Protein 7Y7N (pdb70)

Secondary structure (DSSP, 8-state):
-EEEEEEE--TT-----SSEEEEES-S---TT-TTEEEBS-S--GGGS-HHHHHHHSSTT-EEEEEEE-SS-EEEEEEE--TT-----SSEEEEESS----TTEEEBS-S--GGGS-HHHHHHHHTT-EEEEEEEE-

Organism: Methanobrevibacter ruminantium (strain ATCC 35063 / DSM 1093 / JCM 13430 / OCM 146 / M1) (NCBI:txid634498)

Solvent-accessible surface area: 6933 Å² total; per-residue (Å²): 149,67,20,127,2,136,5,116,9,42,170,30,6,83,5,79,61,149,46,14,6,25,9,3,70,82,142,117,14,69,140,99,18,44,21,16,0,0,2,38,2,72,90,6,0,93,69,7,67,133,122,12,54,101,69,0,29,62,86,153,6,75,0,19,2,65,1,99,13,86,121,14,164,15,77,0,35,0,87,4,43,115,77,9,78,4,70,28,68,48,16,5,7,4,34,80,54,92,121,44,37,41,93,0,3,0,6,123,6,78,56,0,0,72,71,5,57,197,93,0,11,96,10,0,31,116,47,69,60,1,60,5,33,1,41,4,73

Foldseek 3Di:
DKDKKKFKFALLAQLADFWKAKEWLAADADNPNHRYGGYNIPDFLQRDDPVRVQLQQPQPKKKWKWKDFPPDIDIKIFGHHVPAPSADPIMAMDGCAPDHDPNYRGYVIPDGSNRDDVVSSVRRSVTTMMMIMIDID

Sequence (137 aa):
MNFKIKAKGHKNVLSLHKSTFEITKDKDLSLSGDCIIGLDIDKCMLDFPKEFKEKLANDETIVTVKLKSPNAYDEIVGYGHHDLTLDHPTDIVCRKSDFICSRTLMIKSDKAAIDLNRDLIEDLANGESLDVEIILS

Structure (mmCIF, N/CA/C/O backbone):
data_7Y7N
#
_entry.id   7Y7N
#
_cell.length_a   47.354
_cell.length_b   47.354
_cell.length_c   135.877
_cell.angle_alpha   90.000
_cell.angle_beta   90.000
_cell.angle_gamma   90.000
#
_symmetry.space_group_name_H-M   'P 41 21 2'
#
loop_
_entity.id
_entity.type
_entity.pdbx_description
1 polymer 'Uncharacterized protein'
2 water water
#
loop_
_atom_site.group_PDB
_atom_site.id
_atom_site.type_symbol
_atom_site.label_atom_id
_atom_site.label_alt_id
_atom_site.label_comp_id
_atom_site.label_asym_id
_atom_site.label_entity_id
_atom_site.label_seq_id
_atom_site.pdbx_PDB_ins_code
_atom_site.Cartn_x
_atom_site.Cartn_y
_atom_site.Cartn_z
_atom_site.occupancy
_atom_site.B_iso_or_equiv
_atom_site.auth_seq_id
_atom_site.auth_comp_id
_atom_site.auth_asym_id
_atom_site.auth_atom_id
_atom_site.pdbx_PDB_model_num
ATOM 1 N N . MET A 1 1 ? -14.501 -11.008 -19.768 1.000 32.319 1 MET A N 1
ATOM 2 C CA . MET A 1 1 ? -15.159 -12.328 -19.576 1.000 26.989 1 MET A CA 1
ATOM 3 C C . MET A 1 1 ? -14.297 -13.074 -18.564 1.000 27.722 1 MET A C 1
ATOM 4 O O . MET A 1 1 ? -13.437 -13.918 -18.969 1.000 28.864 1 MET A O 1
ATOM 20 N N . ASN A 1 2 ? -14.427 -12.663 -17.319 1.000 27.187 2 ASN A N 1
ATOM 21 C CA . ASN A 1 2 ? -13.447 -13.045 -16.285 1.000 27.356 2 ASN A CA 1
ATOM 22 C C . ASN A 1 2 ? -14.163 -13.477 -15.014 1.000 27.534 2 ASN A C 1
ATOM 23 O O . ASN A 1 2 ? -15.404 -13.377 -14.891 1.000 25.293 2 ASN A O 1
ATOM 34 N N . PHE A 1 3 ? -13.397 -14.066 -14.119 1.000 25.015 3 PHE A N 1
ATOM 35 C CA . PHE A 1 3 ? -13.866 -14.448 -12.764 1.000 23.995 3 PHE A CA 1
ATOM 36 C C . PHE A 1 3 ? -12.690 -14.274 -11.803 1.000 23.408 3 PHE A C 1
ATOM 37 O O . PHE A 1 3 ? -11.567 -14.685 -12.166 1.000 23.476 3 PHE A O 1
ATOM 54 N N . LYS A 1 4 ? -12.914 -13.627 -10.663 1.000 24.571 4 LYS A N 1
ATOM 55 C CA . LYS A 1 4 ? -11.861 -13.328 -9.665 1.000 25.738 4 LYS A CA 1
ATOM 56 C C . LYS A 1 4 ? -12.073 -14.128 -8.375 1.000 27.670 4 LYS A C 1
ATOM 57 O O . LYS A 1 4 ? -13.208 -14.214 -7.843 1.000 24.672 4 LYS A O 1
ATOM 76 N N . ILE A 1 5 ? -10.968 -14.600 -7.821 1.000 25.046 5 ILE A N 1
ATOM 77 C CA . ILE A 1 5 ? -10.946 -15.419 -6.582 1.000 24.370 5 ILE A CA 1
ATOM 78 C C . ILE A 1 5 ? -9.854 -14.833 -5.692 1.000 26.281 5 ILE A C 1
ATOM 79 O O . ILE A 1 5 ? -8.775 -14.450 -6.223 1.000 25.616 5 ILE A O 1
ATOM 95 N N . LYS A 1 6 ? -10.119 -14.752 -4.394 1.000 25.164 6 LYS A N 1
ATOM 96 C CA . LYS A 1 6 ? -9.104 -14.341 -3.396 1.000 25.628 6 LYS A CA 1
ATOM 97 C C . LYS A 1 6 ? -8.757 -15.552 -2.573 1.000 25.695 6 LYS A C 1
ATOM 98 O O . LYS A 1 6 ? -9.654 -16.333 -2.234 1.000 24.920 6 LYS A O 1
ATOM 117 N N . ALA A 1 7 ? -7.477 -15.757 -2.308 1.000 22.941 7 ALA A N 1
ATOM 118 C CA . ALA A 1 7 ? -7.027 -16.954 -1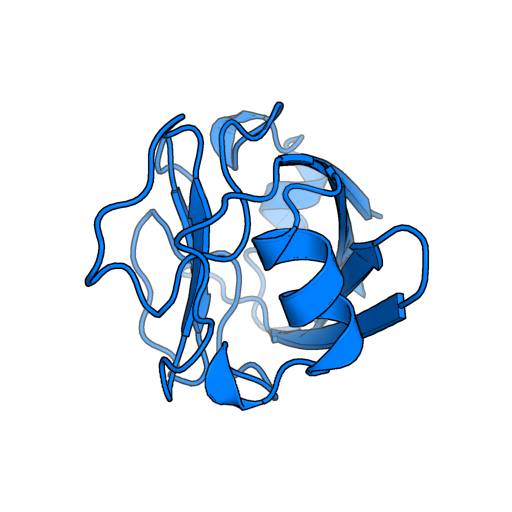.596 1.000 23.534 7 ALA A CA 1
ATOM 119 C C . ALA A 1 7 ? -6.011 -16.480 -0.560 1.000 24.726 7 ALA A C 1
ATOM 120 O O . ALA A 1 7 ? -5.548 -15.355 -0.645 1.000 25.245 7 ALA A O 1
ATOM 127 N N . LYS A 1 8 ? -5.753 -17.308 0.424 1.000 24.551 8 LYS A N 1
ATOM 128 C CA . LYS A 1 8 ? -4.712 -17.004 1.420 1.000 26.859 8 LYS A CA 1
ATOM 129 C C . LYS A 1 8 ? -3.494 -17.807 1.026 1.000 25.881 8 LYS A C 1
ATOM 130 O O . LYS A 1 8 ? -3.618 -18.952 0.508 1.000 25.699 8 LYS A O 1
ATOM 149 N N . GLY A 1 9 ? -2.334 -17.276 1.361 1.000 27.146 9 GLY A N 1
ATOM 150 C CA . GLY A 1 9 ? -1.147 -18.118 1.368 1.000 25.919 9 GLY A CA 1
ATOM 151 C C . GLY A 1 9 ? -1.103 -18.959 2.626 1.000 28.440 9 GLY A C 1
ATOM 152 O O . GLY A 1 9 ? -2.093 -18.957 3.418 1.000 28.412 9 GLY A O 1
ATOM 156 N N . HIS A 1 10 ? -0.009 -19.694 2.803 1.000 28.930 10 HIS A N 1
ATOM 157 C CA . HIS A 1 10 ? 0.183 -20.595 3.975 1.000 27.952 10 HIS A CA 1
ATOM 158 C C . HIS A 1 10 ? 1.685 -20.871 4.131 1.000 29.638 10 HIS A C 1
ATOM 159 O O . HIS A 1 10 ? 2.356 -21.118 3.104 1.000 31.704 10 HIS A O 1
ATOM 174 N N . LYS A 1 11 ? 2.152 -20.972 5.370 1.000 31.237 11 LYS A N 1
ATOM 175 C CA . LYS A 1 11 ? 3.574 -21.292 5.670 1.000 35.565 11 LYS A CA 1
ATOM 176 C C . LYS A 1 11 ? 3.990 -22.612 5.000 1.000 31.221 11 LYS A C 1
ATOM 177 O O . LYS A 1 11 ? 5.176 -22.740 4.710 1.000 31.380 11 LYS A O 1
ATOM 196 N N . ASN A 1 12 ? 3.089 -23.564 4.729 1.000 27.395 12 ASN A N 1
ATOM 197 C CA . ASN A 1 12 ? 3.444 -24.886 4.149 1.000 27.770 12 ASN A CA 1
ATOM 198 C C . ASN A 1 12 ? 3.374 -24.926 2.602 1.000 26.521 12 ASN A C 1
ATOM 199 O O . ASN A 1 12 ? 3.563 -26.009 2.033 1.000 30.296 12 ASN A O 1
ATOM 210 N N . VAL A 1 13 ? 3.142 -23.808 1.913 1.000 30.196 13 VAL A N 1
ATOM 211 C CA . VAL A 1 13 ? 3.122 -23.803 0.422 1.000 29.249 13 VAL A CA 1
ATOM 212 C C . VAL A 1 13 ? 4.538 -24.106 -0.067 1.000 31.142 13 VAL A C 1
ATOM 213 O O . VAL A 1 13 ? 5.477 -23.389 0.384 1.000 32.841 13 VAL A O 1
ATOM 226 N N . LEU A 1 14 ? 4.654 -25.096 -0.939 1.000 34.598 14 LEU A N 1
ATOM 227 C CA . LEU A 1 14 ? 5.916 -25.488 -1.622 1.000 34.522 14 LEU A CA 1
ATOM 228 C C . LEU A 1 14 ? 5.836 -25.194 -3.136 1.000 34.794 14 LEU A C 1
ATOM 229 O O . LEU A 1 14 ? 6.865 -24.769 -3.731 1.000 32.844 14 LEU A O 1
ATOM 245 N N . SER A 1 15 ? 4.708 -25.512 -3.770 1.000 27.181 15 SER A N 1
ATOM 246 C CA . SER A 1 15 ? 4.491 -25.337 -5.230 1.000 27.611 15 SER A CA 1
ATOM 247 C C . SER A 1 15 ? 5.601 -26.034 -6.046 1.000 29.633 15 SER A C 1
ATOM 248 O O . SER A 1 15 ? 6.338 -25.327 -6.778 1.000 30.180 15 SER A O 1
ATOM 256 N N . LEU A 1 16 ? 5.717 -27.364 -5.950 1.000 32.172 16 LEU A N 1
ATOM 257 C CA . LEU A 1 16 ? 6.763 -28.188 -6.620 1.000 34.815 16 LEU A CA 1
ATOM 258 C C . LEU A 1 16 ? 6.139 -29.241 -7.546 1.000 36.513 16 LEU A C 1
ATOM 259 O O . LEU A 1 16 ? 6.878 -29.950 -8.254 1.000 32.856 16 LEU A O 1
ATOM 275 N N . HIS A 1 17 ? 4.814 -29.343 -7.619 1.000 35.510 17 HIS A N 1
ATOM 276 C CA . HIS A 1 17 ? 4.148 -30.398 -8.416 1.000 36.216 17 HIS A CA 1
ATOM 277 C C . HIS A 1 17 ? 4.415 -30.175 -9.903 1.000 36.826 17 HIS A C 1
ATOM 278 O O . HIS A 1 17 ? 4.370 -29.013 -10.361 1.000 30.602 17 HIS A O 1
ATOM 293 N N . LYS A 1 18 ? 4.661 -31.252 -10.649 1.000 36.216 18 LYS A N 1
ATOM 294 C CA . LYS A 1 18 ? 5.183 -31.176 -12.035 1.000 37.536 18 LYS A CA 1
ATOM 295 C C . LYS A 1 18 ? 4.040 -31.109 -13.052 1.000 34.590 18 LYS A C 1
ATOM 296 O O . LYS A 1 18 ? 4.314 -30.791 -14.188 1.000 34.349 18 LYS A O 1
ATOM 315 N N . SER A 1 19 ? 2.769 -31.327 -12.702 1.000 32.518 19 SER A N 1
ATOM 316 C CA . SER A 1 19 ? 1.739 -31.391 -13.776 1.000 34.318 19 SER A CA 1
ATOM 317 C C . SER A 1 19 ? 0.436 -30.681 -13.393 1.000 31.399 19 SER A C 1
ATOM 318 O O . SER A 1 19 ? -0.426 -30.584 -14.263 1.000 33.715 19 SER A O 1
ATOM 326 N N . THR A 1 20 ? 0.307 -30.182 -12.168 1.000 32.558 20 THR A N 1
ATOM 327 C CA . THR A 1 20 ? -0.883 -29.417 -11.736 1.000 31.637 20 THR A CA 1
ATOM 328 C C . THR A 1 20 ? -0.507 -28.275 -10.788 1.000 27.150 20 THR A C 1
ATOM 329 O O . THR A 1 20 ? 0.602 -28.224 -10.222 1.000 24.424 20 THR A O 1
ATOM 340 N N . PHE A 1 21 ? -1.413 -27.305 -10.655 1.000 24.967 21 PHE A N 1
ATOM 341 C CA . PHE A 1 21 ? -1.488 -26.484 -9.428 1.000 23.153 21 PHE A CA 1
ATOM 342 C C . PHE A 1 21 ? -2.942 -26.365 -9.035 1.000 22.903 21 PHE A C 1
ATOM 343 O O . PHE A 1 21 ? -3.806 -26.599 -9.858 1.000 21.844 21 PHE A O 1
ATOM 360 N N . GLU A 1 22 ? -3.167 -26.052 -7.774 1.000 23.647 22 GLU A N 1
ATOM 361 C CA . GLU A 1 22 ? -4.492 -26.181 -7.170 1.000 23.419 22 GLU A CA 1
ATOM 362 C C . GLU A 1 22 ? -4.716 -25.057 -6.169 1.000 22.204 22 GLU A C 1
ATOM 363 O O . GLU A 1 22 ? -3.784 -24.653 -5.463 1.000 22.136 22 GLU A O 1
ATOM 375 N N . ILE A 1 23 ? -5.955 -24.607 -6.065 1.000 20.555 23 ILE A N 1
ATOM 376 C CA . ILE A 1 23 ? -6.409 -23.711 -4.982 1.000 21.593 23 ILE A CA 1
ATOM 377 C C . ILE A 1 23 ? -7.663 -24.381 -4.390 1.000 22.041 23 ILE A C 1
ATOM 378 O O . ILE A 1 23 ? -8.332 -25.195 -5.062 1.000 21.437 23 ILE A O 1
ATOM 394 N N . TH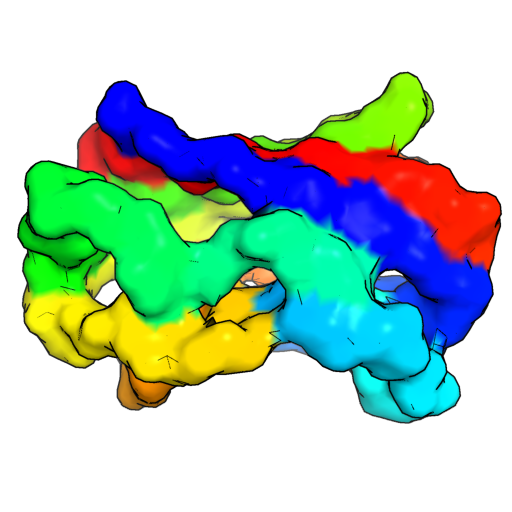R A 1 24 ? -7.902 -24.143 -3.127 1.000 24.569 24 THR A N 1
ATOM 395 C CA . THR A 1 24 ? -8.913 -24.952 -2.396 1.000 28.025 24 THR A CA 1
ATOM 396 C C . THR A 1 24 ? -9.598 -24.069 -1.362 1.000 26.335 24 THR A C 1
ATOM 397 O O . THR A 1 24 ? -9.010 -23.086 -0.891 1.000 22.911 24 THR A O 1
ATOM 408 N N . LYS A 1 25 ? -10.833 -24.413 -1.051 1.000 29.660 25 LYS A N 1
ATOM 409 C CA . LYS A 1 25 ? -11.548 -23.855 0.124 1.000 30.584 25 LYS A CA 1
ATOM 410 C C . LYS A 1 25 ? -10.908 -24.355 1.429 1.000 29.907 25 LYS A C 1
ATOM 411 O O . LYS A 1 25 ? -11.104 -23.680 2.427 1.000 32.533 25 LYS A O 1
ATOM 430 N N . ASP A 1 26 ? -10.128 -25.438 1.437 1.000 31.196 26 ASP A N 1
ATOM 431 C CA . ASP A 1 26 ? -9.441 -25.926 2.671 1.000 33.370 26 ASP A CA 1
ATOM 432 C C . ASP A 1 26 ? -8.689 -24.756 3.319 1.000 34.219 26 ASP A C 1
ATOM 433 O O . ASP A 1 26 ? -8.057 -23.998 2.61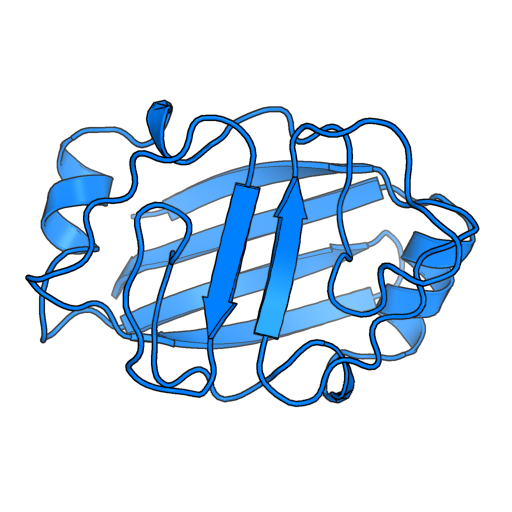1 1.000 30.790 26 ASP A O 1
ATOM 442 N N . LYS A 1 27 ? -8.719 -24.633 4.646 1.000 28.042 27 LYS A N 1
ATOM 443 C CA . LYS A 1 27 ? -8.063 -23.519 5.371 1.000 32.437 27 LYS A CA 1
ATOM 444 C C . LYS A 1 27 ? -6.605 -23.856 5.663 1.000 31.249 27 LYS A C 1
ATOM 445 O O . LYS A 1 27 ? -5.810 -22.924 5.754 1.000 31.339 27 LYS A O 1
ATOM 464 N N . ASP A 1 28 ? -6.285 -25.132 5.811 1.000 29.505 28 ASP A N 1
ATOM 465 C CA . ASP A 1 28 ? -4.961 -25.612 6.268 1.000 32.820 28 ASP A CA 1
ATOM 466 C C . ASP A 1 28 ? -4.320 -26.422 5.135 1.000 32.210 28 ASP A C 1
ATOM 467 O O 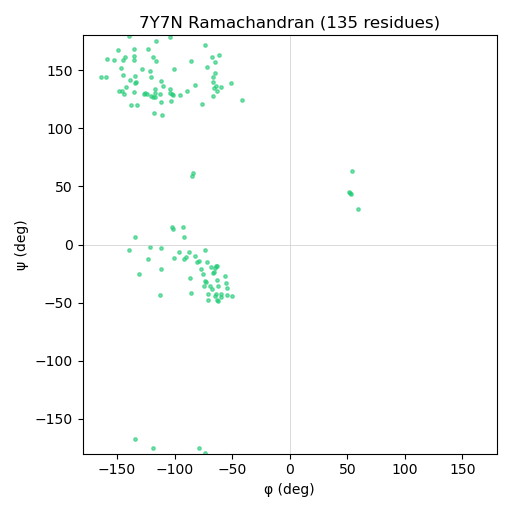. ASP A 1 28 ? -5.059 -26.926 4.248 1.000 32.277 28 ASP A O 1
ATOM 476 N N . LEU A 1 29 ? -2.998 -26.545 5.160 1.000 32.456 29 LEU A N 1
ATOM 477 C CA . LEU A 1 29 ? -2.223 -27.227 4.092 1.000 31.700 29 LEU A CA 1
ATOM 478 C C . LEU A 1 29 ? -1.239 -28.190 4.746 1.000 32.445 29 LEU A C 1
ATOM 479 O O . LEU A 1 29 ? -0.383 -27.721 5.483 1.000 32.955 29 LEU A O 1
ATOM 495 N N . SER A 1 30 ? -1.353 -29.474 4.444 1.000 35.854 30 SER A N 1
ATOM 496 C CA . SER A 1 30 ? -0.405 -30.488 4.962 1.000 41.321 30 SER A CA 1
ATOM 497 C C . SER A 1 30 ? 0.984 -30.152 4.441 1.000 46.364 30 SER A C 1
ATOM 498 O O . SER A 1 30 ? 1.094 -29.426 3.418 1.000 38.111 30 SER A O 1
ATOM 506 N N . LEU A 1 31 ? 1.981 -30.751 5.089 1.000 50.184 31 LEU A N 1
ATOM 507 C CA . LEU A 1 31 ? 3.421 -30.587 4.775 1.000 53.285 31 LEU A CA 1
ATOM 508 C C . LEU A 1 31 ? 3.692 -31.111 3.362 1.000 53.004 31 LEU A C 1
ATOM 509 O O . LEU A 1 31 ? 4.591 -30.547 2.693 1.000 53.300 31 LEU A O 1
ATOM 525 N N . SER A 1 32 ? 2.924 -32.120 2.921 1.000 51.860 32 SER A N 1
ATOM 526 C CA . SER A 1 32 ? 3.124 -32.835 1.632 1.000 48.490 32 SER A CA 1
ATOM 527 C C . SER A 1 32 ? 2.154 -32.370 0.526 1.000 45.578 32 SER A C 1
ATOM 528 O O . SER A 1 32 ? 2.146 -33.030 -0.527 1.000 49.620 32 SER A O 1
ATOM 536 N N . GLY A 1 33 ? 1.435 -31.246 0.692 1.000 46.120 33 GLY A N 1
ATOM 537 C CA . GLY A 1 33 ? 0.483 -30.696 -0.303 1.000 44.360 33 GLY A CA 1
ATOM 538 C C . GLY A 1 33 ? 1.143 -29.810 -1.383 1.000 47.515 33 GLY A C 1
ATOM 539 O O . GLY A 1 33 ? 0.672 -28.656 -1.534 1.000 44.108 33 GLY A O 1
ATOM 543 N N . ASP A 1 34 ? 2.110 -30.349 -2.161 1.000 41.902 34 ASP A N 1
ATOM 544 C CA . ASP A 1 34 ? 3.070 -29.609 -3.039 1.000 40.004 34 ASP A CA 1
ATOM 545 C C . ASP A 1 34 ? 2.467 -29.023 -4.333 1.000 35.681 34 ASP A C 1
ATOM 546 O O . ASP A 1 34 ? 3.224 -28.370 -5.067 1.000 30.845 34 ASP A O 1
ATOM 555 N N . CYS A 1 35 ? 1.195 -29.269 -4.650 1.000 33.864 35 CYS A N 1
ATOM 556 C CA . CYS A 1 35 ? 0.500 -28.633 -5.808 1.000 31.152 35 CYS A CA 1
ATOM 557 C C . CYS A 1 35 ? -0.381 -27.467 -5.328 1.000 30.770 35 CYS A C 1
ATOM 558 O O . CYS A 1 35 ? -0.796 -26.685 -6.160 1.000 26.956 35 CYS A O 1
ATOM 566 N N . ILE A 1 36 ? -0.616 -27.303 -4.032 1.000 30.098 36 ILE A N 1
ATOM 567 C CA . ILE A 1 36 ? -1.585 -26.264 -3.567 1.000 27.380 36 ILE A CA 1
ATOM 568 C C . ILE A 1 36 ? -0.852 -24.947 -3.367 1.000 27.966 36 ILE A C 1
ATOM 569 O O . ILE A 1 36 ? 0.168 -24.894 -2.625 1.000 28.311 36 ILE A O 1
ATOM 585 N N . ILE A 1 37 ? -1.425 -23.881 -3.905 1.000 25.245 37 ILE A N 1
ATOM 586 C CA . ILE A 1 37 ? -0.829 -22.529 -3.795 1.000 27.655 37 ILE A CA 1
ATOM 587 C C . ILE A 1 37 ? -1.794 -21.549 -3.147 1.000 26.575 37 ILE A C 1
ATOM 588 O O . ILE A 1 37 ? -1.341 -20.465 -2.780 1.000 28.231 37 ILE A O 1
ATOM 604 N N . GLY A 1 38 ? -3.080 -21.897 -2.999 1.000 22.736 38 GLY A N 1
ATOM 605 C CA . GLY A 1 38 ? -4.043 -20.959 -2.426 1.000 23.894 38 GLY A CA 1
ATOM 606 C C . GLY A 1 38 ? -5.029 -21.683 -1.547 1.000 23.581 38 GLY A C 1
ATOM 607 O O . GLY A 1 38 ? -5.432 -22.786 -1.959 1.000 24.488 38 GLY A O 1
ATOM 611 N N . LEU A 1 39 ? -5.295 -21.110 -0.376 1.000 23.451 39 LEU A N 1
ATOM 612 C CA . LEU A 1 39 ? -6.189 -21.696 0.651 1.000 26.007 39 LEU A CA 1
ATOM 613 C C . LEU A 1 39 ? -7.372 -20.807 0.936 1.000 23.389 39 LEU A C 1
ATOM 614 O O . LEU A 1 39 ? -7.302 -19.586 0.732 1.000 22.081 39 LEU A O 1
ATOM 630 N N . ASP A 1 40 ? -8.413 -21.403 1.539 1.000 24.666 40 ASP A N 1
ATOM 631 C CA . ASP A 1 40 ? -9.591 -20.658 2.024 1.000 27.376 40 ASP A CA 1
ATOM 632 C C . ASP A 1 40 ? -10.132 -19.760 0.907 1.000 26.921 40 ASP A C 1
ATOM 633 O O . ASP A 1 40 ? -10.498 -18.611 1.180 1.000 25.092 40 ASP A O 1
ATOM 642 N N . ILE A 1 41 ? -10.266 -20.258 -0.323 1.000 22.983 41 ILE A N 1
ATOM 643 C CA . ILE A 1 41 ? -10.671 -19.374 -1.440 1.000 22.898 41 ILE A CA 1
ATOM 644 C C . ILE A 1 41 ? -12.107 -18.899 -1.141 1.000 24.354 41 ILE A C 1
ATOM 645 O O . ILE A 1 41 ? -12.910 -19.677 -0.611 1.000 29.401 41 ILE A O 1
ATOM 661 N N . ASP A 1 42 ? -12.423 -17.701 -1.566 1.000 24.300 42 ASP A N 1
ATOM 662 C CA . ASP A 1 42 ? -13.747 -17.079 -1.325 1.000 28.290 42 ASP A CA 1
ATOM 663 C C . ASP A 1 42 ? -14.814 -17.733 -2.216 1.000 31.280 42 ASP A C 1
ATOM 664 O O . ASP A 1 42 ? -15.974 -17.758 -1.814 1.000 33.550 42 ASP A O 1
ATOM 673 N N . LYS A 1 43 ? -14.449 -18.194 -3.409 1.000 31.028 43 LYS A N 1
ATOM 674 C CA . LYS A 1 43 ? -15.391 -18.622 -4.475 1.000 32.805 43 LYS A CA 1
ATOM 675 C C . LYS A 1 43 ? -14.831 -19.889 -5.107 1.000 31.845 43 LYS A C 1
ATOM 676 O O . LYS A 1 43 ? -13.585 -19.980 -5.266 1.000 30.355 43 LYS A O 1
ATOM 695 N N . CYS A 1 44 ? -15.688 -20.836 -5.443 1.000 26.318 44 CYS A N 1
ATOM 696 C CA . CYS A 1 44 ? -15.275 -22.073 -6.131 1.000 30.303 44 CYS A CA 1
ATOM 697 C C . CYS A 1 44 ? -15.980 -22.145 -7.494 1.000 25.558 44 CYS A C 1
ATOM 698 O O . CYS A 1 44 ? -16.698 -21.191 -7.839 1.000 26.765 44 CYS A O 1
ATOM 706 N N . MET A 1 45 ? -15.801 -23.259 -8.219 1.000 26.056 45 MET A N 1
ATOM 707 C CA . MET A 1 45 ? -16.317 -23.376 -9.600 1.000 27.083 45 MET A CA 1
ATOM 708 C C . MET A 1 45 ? -17.844 -23.368 -9.534 1.000 27.200 45 MET A C 1
ATOM 709 O O . MET A 1 45 ? -18.454 -22.884 -10.488 1.000 27.208 45 MET A O 1
ATOM 723 N N . LEU A 1 46 ? -18.428 -23.764 -8.410 1.000 28.805 46 LEU A N 1
ATOM 724 C CA . LEU A 1 46 ? -19.913 -23.694 -8.285 1.000 31.109 46 LEU A CA 1
ATOM 725 C C . LEU A 1 46 ? -20.403 -22.238 -8.317 1.000 33.379 46 LEU A C 1
ATOM 726 O O . LEU A 1 46 ? -21.576 -22.013 -8.655 1.000 35.273 46 LEU A O 1
ATOM 742 N N . ASP A 1 47 ? -19.550 -21.261 -8.035 1.000 25.641 47 ASP A N 1
ATOM 743 C CA . ASP A 1 47 ? -19.911 -19.820 -8.061 1.000 28.644 47 ASP A CA 1
ATOM 744 C C . ASP A 1 47 ? -19.749 -19.170 -9.450 1.000 29.034 47 ASP A C 1
ATOM 745 O O . ASP A 1 47 ? -20.116 -17.995 -9.601 1.000 28.166 47 ASP A O 1
ATOM 754 N N . PHE A 1 48 ? -19.203 -19.862 -10.445 1.000 30.120 48 PHE A N 1
ATOM 755 C CA . PHE A 1 48 ? -19.062 -19.306 -11.820 1.000 27.776 48 PHE A CA 1
ATOM 756 C C . PHE A 1 48 ? -20.451 -19.045 -12.383 1.000 28.995 48 PHE A C 1
ATOM 757 O O . PHE A 1 48 ? -21.308 -19.923 -12.295 1.000 31.197 48 PHE A O 1
ATOM 774 N N . PRO A 1 49 ? -20.688 -17.862 -12.965 1.000 32.603 49 PRO A N 1
ATOM 775 C CA . PRO A 1 49 ? -21.951 -17.612 -13.650 1.000 35.278 49 PRO A CA 1
ATOM 776 C C . PRO A 1 49 ? -22.051 -18.549 -14.856 1.000 34.701 49 PRO A C 1
ATOM 777 O O . PRO A 1 49 ? -21.061 -19.014 -15.429 1.000 28.834 49 PRO A O 1
ATOM 788 N N . LYS A 1 50 ? -23.290 -18.776 -15.269 1.000 32.879 50 LYS A N 1
ATOM 789 C CA . LYS A 1 50 ? -23.677 -19.670 -16.388 1.000 32.840 50 LYS A CA 1
ATOM 790 C C . LYS A 1 50 ? -22.862 -19.352 -17.654 1.000 25.102 50 LYS A C 1
ATOM 791 O O . LYS A 1 50 ? -22.473 -20.291 -18.342 1.000 28.560 50 LYS A O 1
ATOM 810 N N . GLU A 1 51 ? -22.708 -18.077 -17.980 1.000 28.243 51 GLU A N 1
ATOM 811 C CA . GLU A 1 51 ? -22.113 -17.589 -19.260 1.000 28.736 51 GLU A CA 1
ATOM 812 C C . GLU A 1 51 ? -20.621 -17.931 -19.249 1.000 29.834 51 GLU A C 1
ATOM 813 O O . GLU A 1 51 ? -20.068 -18.323 -20.263 1.000 28.639 51 GLU A O 1
ATOM 825 N N . PHE A 1 52 ? -20.015 -17.856 -18.076 1.000 27.834 52 PHE A N 1
ATOM 826 C CA . PHE A 1 52 ? -18.580 -18.171 -17.879 1.000 23.756 52 PHE A CA 1
ATOM 827 C C . PHE A 1 52 ? -18.386 -19.684 -18.029 1.000 25.219 52 PHE A C 1
ATOM 828 O O . PHE A 1 52 ? -17.507 -20.087 -18.791 1.000 27.098 52 PHE A O 1
ATOM 845 N N . LYS A 1 53 ? -19.230 -20.491 -17.376 1.000 26.519 53 LYS A N 1
ATOM 846 C CA . LYS A 1 53 ? -19.184 -21.978 -17.410 1.00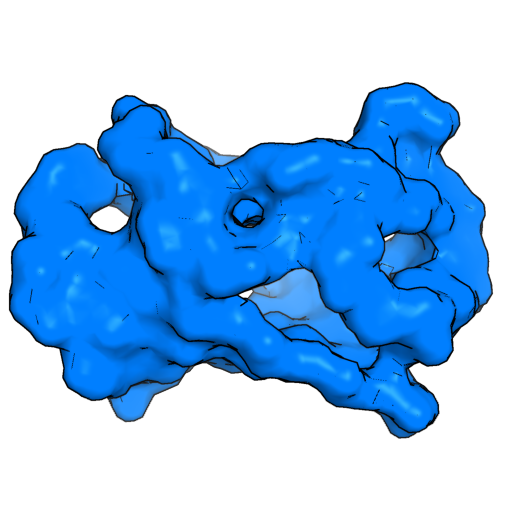0 29.989 53 LYS A CA 1
ATOM 847 C C . LYS A 1 53 ? -19.356 -22.479 -18.844 1.000 32.934 53 LYS A C 1
ATOM 848 O O . LYS A 1 53 ? -18.633 -23.415 -19.230 1.000 31.192 53 LYS A O 1
ATOM 867 N N . GLU A 1 54 ? -20.324 -21.913 -19.567 1.000 31.549 54 GLU A N 1
ATOM 868 C CA . GLU A 1 54 ? -20.654 -22.331 -20.956 1.000 34.205 54 GLU A CA 1
ATOM 869 C C . GLU A 1 54 ? -19.479 -22.037 -21.887 1.000 32.747 54 GLU A C 1
ATOM 870 O O . GLU A 1 54 ? -19.142 -22.904 -22.691 1.000 34.626 54 GLU A O 1
ATOM 882 N N . LYS A 1 55 ? -18.876 -20.864 -21.765 1.000 28.195 55 LYS A N 1
ATOM 883 C CA . LYS A 1 55 ? -17.726 -20.479 -22.611 1.000 30.840 55 LYS A CA 1
ATOM 884 C C . LYS A 1 55 ? -16.505 -21.316 -22.188 1.000 31.665 55 LYS A C 1
ATOM 885 O O . LYS A 1 55 ? -15.762 -21.772 -23.068 1.000 31.746 55 LYS A O 1
ATOM 904 N N . LEU A 1 56 ? -16.266 -21.512 -20.889 1.000 28.762 56 LEU A N 1
ATOM 905 C CA . LEU A 1 56 ? -15.098 -22.312 -20.432 1.000 27.309 56 LEU A CA 1
ATOM 906 C C . LEU A 1 56 ? -15.183 -23.745 -20.984 1.000 30.139 56 LEU A C 1
ATOM 907 O O . LEU A 1 56 ? -14.163 -24.281 -21.419 1.000 31.229 56 LEU A O 1
ATOM 923 N N . ALA A 1 57 ? -16.352 -24.360 -20.962 1.000 28.937 57 ALA A N 1
ATOM 924 C CA . ALA A 1 57 ? -16.536 -25.772 -21.353 1.000 33.137 57 ALA A CA 1
ATOM 925 C C . ALA A 1 57 ? -16.699 -25.816 -22.876 1.000 31.972 57 ALA A C 1
ATOM 926 O O . ALA A 1 57 ? -17.735 -26.279 -23.348 1.000 35.916 57 ALA A O 1
ATOM 933 N N . ASN A 1 58 ? -15.670 -25.365 -23.595 1.000 33.905 58 ASN A N 1
ATOM 934 C CA . ASN A 1 58 ? -15.647 -25.231 -25.072 1.000 31.977 58 ASN A CA 1
ATOM 935 C C . ASN A 1 58 ? -14.221 -25.461 -25.568 1.000 35.736 58 ASN A C 1
ATOM 936 O O . ASN A 1 58 ? -13.292 -24.819 -25.029 1.000 32.738 58 ASN A O 1
ATOM 947 N N . ASP A 1 59 ? -14.087 -26.312 -26.596 1.000 37.807 59 ASP A N 1
ATOM 948 C CA . ASP A 1 59 ? -12.793 -26.771 -27.175 1.000 42.869 59 ASP A CA 1
ATOM 949 C C . ASP A 1 59 ? -12.020 -25.585 -27.770 1.000 36.755 59 ASP A C 1
ATOM 950 O O . ASP A 1 59 ? -10.804 -25.738 -27.987 1.000 44.088 59 ASP A O 1
ATOM 959 N N . GLU A 1 60 ? -12.673 -24.451 -28.053 1.000 36.528 60 GLU A N 1
ATOM 960 C CA . GLU A 1 60 ? -12.066 -23.266 -28.716 1.000 39.135 60 GLU A CA 1
ATOM 961 C C . GLU A 1 60 ? -11.618 -22.244 -27.675 1.000 36.976 60 GLU A C 1
ATOM 962 O O . GLU A 1 60 ? -10.953 -21.268 -28.035 1.000 30.703 60 GLU A O 1
ATOM 974 N N . THR A 1 61 ? -11.934 -22.465 -26.401 1.000 35.028 61 THR A N 1
ATOM 975 C CA . THR A 1 61 ? -11.692 -21.427 -25.387 1.000 29.042 61 THR A CA 1
ATOM 976 C C . THR A 1 61 ? -10.225 -21.489 -24.950 1.000 25.521 61 THR A C 1
ATOM 977 O O . THR A 1 61 ? -9.741 -22.590 -24.699 1.000 28.084 61 THR A O 1
ATOM 988 N N . ILE A 1 62 ? -9.623 -20.314 -24.811 1.000 26.108 62 ILE A N 1
ATOM 989 C CA . ILE A 1 62 ? -8.271 -20.058 -24.237 1.000 28.730 62 ILE A CA 1
ATOM 990 C C . ILE A 1 62 ? -8.507 -19.487 -22.834 1.000 24.813 62 ILE A C 1
ATOM 991 O O . ILE A 1 62 ? -9.316 -18.596 -22.688 1.000 28.228 62 ILE A O 1
ATOM 1007 N N . VAL A 1 63 ? -7.829 -20.044 -21.858 1.000 24.446 63 VAL A N 1
ATOM 1008 C CA . VAL A 1 63 ? -8.073 -19.751 -20.433 1.000 24.281 63 VAL A CA 1
ATOM 1009 C C . VAL A 1 63 ? -6.788 -19.150 -19.884 1.000 23.696 63 VAL A C 1
ATOM 1010 O O . VAL A 1 63 ? -5.797 -19.841 -19.836 1.000 27.102 63 VAL A O 1
ATOM 1023 N N . THR A 1 64 ? -6.812 -17.881 -19.501 1.000 23.949 64 THR A N 1
ATOM 1024 C CA . THR A 1 64 ? -5.662 -17.180 -18.923 1.000 23.391 64 THR A CA 1
ATOM 1025 C C . THR A 1 64 ? -5.919 -17.107 -17.413 1.000 24.117 64 THR A C 1
ATOM 1026 O O . THR A 1 64 ? -6.991 -16.690 -17.035 1.000 24.647 64 THR A O 1
ATOM 1037 N N . VAL A 1 65 ? -4.987 -17.629 -16.624 1.000 23.936 65 VAL A N 1
ATOM 1038 C CA . VAL A 1 65 ? -5.023 -17.523 -15.139 1.000 22.970 65 VAL A CA 1
ATOM 1039 C C . VAL A 1 65 ? -3.895 -16.602 -14.714 1.000 22.322 65 VAL A C 1
ATOM 1040 O O . VAL A 1 65 ? -2.714 -16.947 -14.903 1.000 22.426 65 VAL A O 1
ATOM 1053 N N . LYS A 1 66 ? -4.280 -15.438 -14.209 1.000 23.236 66 LYS A N 1
ATOM 1054 C CA . LYS A 1 66 ? -3.365 -14.462 -13.605 1.000 21.976 66 LYS A CA 1
ATOM 1055 C C . LYS A 1 66 ? -3.324 -14.654 -12.093 1.000 22.532 66 LYS A C 1
ATOM 1056 O O . LYS A 1 66 ? -4.390 -14.604 -11.418 1.000 22.381 66 LYS A O 1
ATOM 1075 N N . LEU A 1 67 ? -2.107 -14.763 -11.587 1.000 20.438 67 LEU A N 1
ATOM 1076 C CA . LEU A 1 67 ? -1.799 -14.899 -10.151 1.000 20.185 67 LEU A CA 1
ATOM 1077 C C . LEU A 1 67 ? -1.083 -13.654 -9.672 1.000 24.825 67 LEU A C 1
ATOM 1078 O O . LEU A 1 67 ? -0.049 -13.284 -10.267 1.000 26.646 67 LEU A O 1
ATOM 1094 N N . LYS A 1 68 ? -1.551 -13.058 -8.590 1.000 23.337 68 LYS A N 1
ATOM 1095 C CA . LYS A 1 68 ? -0.859 -11.855 -8.077 1.000 25.929 68 LYS A CA 1
ATOM 1096 C C . LYS 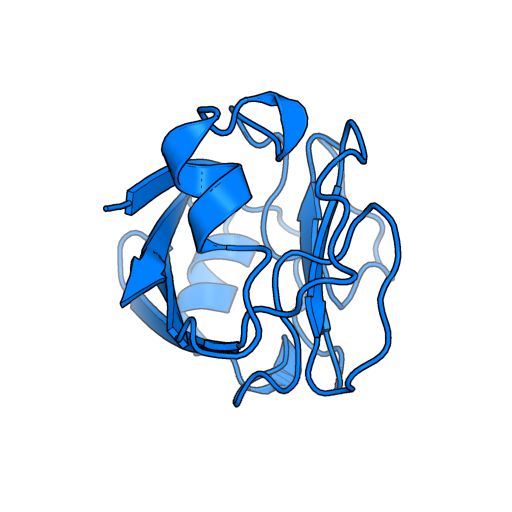A 1 68 ? -0.715 -11.970 -6.564 1.000 26.603 68 LYS A C 1
ATOM 1097 O O . LYS A 1 68 ? -1.695 -12.300 -5.889 1.000 26.900 68 LYS A O 1
ATOM 1116 N N . SER A 1 69 ? 0.493 -11.732 -6.080 1.000 27.862 69 SER A N 1
ATOM 1117 C CA . SER A 1 69 ? 0.793 -11.555 -4.654 1.000 30.789 69 SER A CA 1
ATOM 1118 C C . SER A 1 69 ? 1.290 -10.126 -4.513 1.000 34.286 69 SER A C 1
ATOM 1119 O O . SER A 1 69 ? 1.334 -9.402 -5.508 1.000 36.203 69 SER A O 1
ATOM 1127 N N . PRO A 1 70 ? 1.547 -9.637 -3.287 1.000 36.048 70 PRO A N 1
ATOM 1128 C CA . PRO A 1 70 ? 1.911 -8.228 -3.124 1.000 38.922 70 PRO A CA 1
ATOM 1129 C C . PRO A 1 70 ? 3.108 -7.808 -4.002 1.000 39.682 70 PRO A C 1
ATOM 1130 O O . PRO A 1 70 ? 3.082 -6.713 -4.526 1.000 44.690 70 PRO A O 1
ATOM 1141 N N . ASN A 1 71 ? 4.099 -8.674 -4.181 1.000 38.477 71 ASN A N 1
ATOM 1142 C CA . ASN A 1 71 ? 5.396 -8.298 -4.799 1.000 36.620 71 ASN A CA 1
ATOM 1143 C C . ASN A 1 71 ? 5.598 -8.953 -6.158 1.000 38.579 71 ASN A C 1
ATOM 1144 O O . ASN A 1 71 ? 6.661 -8.708 -6.762 1.000 34.217 71 ASN A O 1
ATOM 1155 N N . ALA A 1 72 ? 4.677 -9.806 -6.604 1.000 31.566 72 ALA A N 1
ATOM 1156 C CA . ALA A 1 72 ? 4.961 -10.713 -7.723 1.000 26.874 72 ALA A CA 1
ATOM 1157 C C . ALA A 1 72 ? 3.672 -11.053 -8.458 1.000 28.016 72 ALA A C 1
ATOM 1158 O O . ALA A 1 72 ? 2.529 -10.875 -7.921 1.000 28.466 72 ALA A O 1
ATOM 1165 N N . TYR A 1 73 ? 3.852 -11.470 -9.696 1.000 25.339 73 TYR A N 1
ATOM 1166 C CA . TYR A 1 73 ? 2.735 -11.946 -10.530 1.000 26.605 73 TYR A CA 1
ATOM 1167 C C . TYR A 1 73 ? 3.223 -13.085 -11.421 1.000 26.882 73 TYR A C 1
ATOM 1168 O O . TYR A 1 73 ? 4.443 -13.274 -11.685 1.000 25.545 73 TYR A O 1
ATOM 1186 N N . ASP A 1 74 ? 2.270 -13.877 -11.875 1.000 24.569 74 ASP A N 1
ATOM 1187 C CA . ASP A 1 74 ? 2.527 -14.892 -12.905 1.000 23.133 74 ASP A CA 1
ATOM 1188 C C . ASP A 1 74 ? 1.256 -15.073 -13.717 1.000 23.331 74 ASP A C 1
ATOM 1189 O O . ASP A 1 74 ? 0.185 -14.552 -13.347 1.000 23.620 74 ASP A O 1
ATOM 1198 N N . GLU A 1 75 ? 1.393 -15.749 -14.838 1.000 25.543 75 GLU A N 1
ATOM 1199 C CA . GLU A 1 75 ? 0.301 -15.938 -15.802 1.000 26.960 75 GLU A CA 1
ATOM 1200 C C . GLU A 1 75 ? 0.463 -17.344 -16.369 1.000 27.461 75 GLU A C 1
ATOM 1201 O O . GLU A 1 75 ? 1.600 -17.707 -16.793 1.000 25.744 75 GLU A O 1
ATOM 1213 N N . ILE A 1 76 ? -0.632 -18.090 -16.339 1.000 23.416 76 ILE A N 1
ATOM 1214 C CA . ILE A 1 76 ? -0.740 -19.475 -16.866 1.000 24.470 76 ILE A CA 1
ATOM 1215 C C . ILE A 1 76 ? -1.753 -19.460 -17.985 1.000 24.879 76 ILE A C 1
ATOM 1216 O O . ILE A 1 76 ? -2.848 -18.946 -17.807 1.000 24.990 76 ILE A O 1
ATOM 1232 N N . VAL A 1 77 ? -1.450 -20.083 -19.110 1.000 25.111 77 VAL A N 1
ATOM 1233 C CA . VAL A 1 77 ? -2.475 -20.224 -20.153 1.000 21.738 77 VAL A CA 1
ATOM 1234 C C . VAL A 1 77 ? -2.765 -21.712 -20.362 1.000 25.120 77 VAL A C 1
ATOM 1235 O O . VAL A 1 77 ? -1.865 -22.493 -20.571 1.000 25.704 77 VAL A O 1
ATOM 1248 N N . GLY A 1 78 ? -4.031 -22.071 -20.275 1.000 23.794 78 GLY A N 1
ATOM 1249 C CA . GLY A 1 78 ? -4.545 -23.411 -20.548 1.000 25.755 78 GLY A CA 1
ATOM 1250 C C . GLY A 1 78 ? -5.777 -23.282 -21.407 1.000 22.773 78 GLY A C 1
ATOM 1251 O O . GLY A 1 78 ? -6.000 -22.193 -21.974 1.000 26.326 78 GLY A O 1
ATOM 1255 N N . TYR A 1 79 ? -6.519 -24.356 -21.541 1.000 23.918 79 TYR A N 1
ATOM 1256 C CA . TYR A 1 79 ? -7.520 -24.529 -22.607 1.000 28.802 79 TYR A CA 1
ATOM 1257 C C . TYR A 1 79 ? -8.819 -25.069 -22.041 1.000 26.244 79 TYR A C 1
ATOM 1258 O O . TYR A 1 79 ? -8.813 -25.871 -21.090 1.000 26.547 79 TYR A O 1
ATOM 1276 N N . GLY A 1 80 ? -9.907 -24.609 -22.636 1.000 25.701 80 GLY A N 1
ATOM 1277 C CA . GLY A 1 80 ? -11.232 -25.187 -22.399 1.000 29.675 80 GLY A CA 1
ATOM 1278 C C . GLY A 1 80 ? -11.411 -26.541 -23.064 1.000 31.468 80 GLY A C 1
ATOM 1279 O O . GLY A 1 80 ? -10.558 -26.925 -23.893 1.000 31.314 80 GLY A O 1
ATOM 1283 N N . HIS A 1 81 ? -12.518 -27.203 -22.752 1.000 30.849 81 HIS A N 1
ATOM 1284 C CA . HIS A 1 81 ? -12.928 -28.515 -2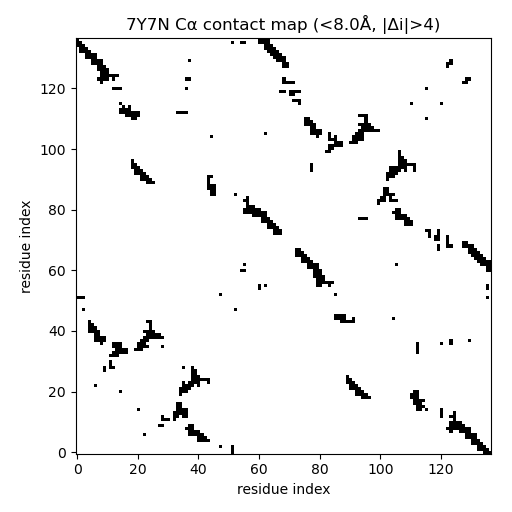3.327 1.000 34.881 81 HIS A CA 1
ATOM 1285 C C . HIS A 1 81 ? -14.409 -28.747 -23.025 1.000 34.264 81 HIS A C 1
ATOM 1286 O O . HIS A 1 81 ? -14.870 -28.387 -21.930 1.000 34.463 81 HIS A O 1
ATOM 1301 N N . HIS A 1 82 ? -15.135 -29.375 -23.950 1.000 33.911 82 HIS A N 1
ATOM 1302 C CA . HIS A 1 82 ? -16.595 -29.593 -23.818 1.000 36.700 82 HIS A CA 1
ATOM 1303 C C . HIS A 1 82 ? -16.847 -30.537 -22.643 1.000 36.169 82 HIS A C 1
ATOM 1304 O O . HIS A 1 82 ? -17.926 -30.446 -22.045 1.000 38.973 82 HIS A O 1
ATOM 1319 N N . ASP A 1 83 ? -15.860 -31.351 -22.271 1.000 35.137 83 ASP A N 1
ATOM 1320 C CA . ASP A 1 83 ? -15.975 -32.361 -21.185 1.000 35.676 83 ASP A CA 1
ATOM 1321 C C . ASP A 1 83 ? -15.761 -31.759 -19.777 1.000 33.467 83 ASP A C 1
ATOM 1322 O O . ASP A 1 83 ? -16.037 -32.472 -18.804 1.000 30.589 83 ASP A O 1
ATOM 1331 N N . LEU A 1 84 ? -15.306 -30.508 -19.634 1.000 34.421 84 LEU A N 1
ATOM 1332 C CA . LEU A 1 84 ? -15.203 -29.891 -18.280 1.000 33.218 84 LEU A CA 1
ATOM 1333 C C . LEU A 1 84 ? -16.588 -29.846 -17.626 1.000 33.286 84 LEU A C 1
ATOM 1334 O O . LEU A 1 84 ? -17.536 -29.388 -18.290 1.000 34.275 84 LEU A O 1
ATOM 1350 N N . THR A 1 85 ? -16.694 -30.210 -16.342 1.000 32.818 85 THR A N 1
ATOM 1351 C CA . THR A 1 85 ? -17.953 -30.150 -15.566 1.000 33.375 85 THR A CA 1
ATOM 1352 C C . THR A 1 85 ? -17.905 -29.071 -14.463 1.000 35.932 85 THR A C 1
ATOM 1353 O O . THR A 1 85 ? -18.987 -28.638 -14.039 1.000 34.240 85 THR A O 1
ATOM 1364 N N . LEU A 1 86 ? -16.724 -28.618 -14.006 1.000 33.645 86 LEU A N 1
ATOM 1365 C CA . LEU A 1 86 ? -16.607 -27.368 -13.190 1.000 27.755 86 LEU A CA 1
ATOM 1366 C C . LEU A 1 86 ? -17.548 -27.406 -11.980 1.000 28.950 86 LEU A C 1
ATOM 1367 O O . LEU A 1 86 ? -18.193 -26.372 -11.717 1.000 28.529 86 LEU A O 1
ATOM 1383 N N . ASP A 1 87 ? -17.621 -28.527 -11.280 1.000 33.538 87 ASP A N 1
ATOM 1384 C CA . ASP A 1 87 ? -18.682 -28.681 -10.254 1.000 38.344 87 ASP A CA 1
ATOM 1385 C C . ASP A 1 87 ? -18.146 -29.247 -8.937 1.000 35.569 87 ASP A C 1
ATOM 1386 O O . ASP A 1 87 ? -18.990 -29.437 -8.032 1.000 34.931 87 ASP A O 1
ATOM 1395 N N . HIS A 1 88 ? -16.838 -29.418 -8.755 1.000 32.213 88 HIS A N 1
ATOM 1396 C CA . HIS A 1 88 ? -16.316 -29.748 -7.409 1.000 30.306 88 HIS A CA 1
ATOM 1397 C C . HIS A 1 88 ? -16.606 -28.583 -6.456 1.000 31.131 88 HIS A C 1
ATOM 1398 O O . HIS A 1 88 ? -16.420 -27.412 -6.779 1.000 29.332 88 HIS A O 1
ATOM 1413 N N . PRO A 1 89 ? -17.059 -28.850 -5.220 1.000 31.558 89 PRO A N 1
ATOM 1414 C CA . PRO A 1 89 ? -17.409 -27.766 -4.305 1.000 31.895 89 PRO A CA 1
ATOM 1415 C C . PRO A 1 89 ? -16.246 -27.063 -3.587 1.000 32.240 89 PRO A C 1
ATOM 1416 O O . PRO A 1 89 ? -16.503 -26.028 -3.011 1.000 30.792 89 PRO A O 1
ATOM 1427 N N . THR A 1 90 ? -15.040 -27.624 -3.585 1.000 29.474 90 THR A N 1
ATOM 1428 C CA . THR A 1 90 ? -13.936 -27.112 -2.709 1.000 35.407 90 THR A CA 1
ATOM 1429 C C . THR A 1 90 ? -12.604 -26.907 -3.476 1.000 33.100 90 THR A C 1
ATOM 1430 O O . THR A 1 90 ? -11.846 -26.041 -3.038 1.000 37.168 90 THR A O 1
ATOM 1441 N N . ASP A 1 91 ? -12.330 -27.606 -4.581 1.000 30.266 91 ASP A N 1
ATOM 1442 C CA . ASP A 1 91 ? -10.970 -27.623 -5.179 1.000 28.564 91 ASP A CA 1
ATOM 1443 C C . ASP A 1 91 ? -11.027 -27.119 -6.620 1.000 28.207 91 ASP A C 1
ATOM 1444 O O . ASP A 1 91 ? -12.070 -27.277 -7.299 1.000 26.733 91 ASP A O 1
ATOM 1453 N N . ILE A 1 92 ? -9.943 -26.486 -7.060 1.000 23.148 92 ILE A N 1
ATOM 1454 C CA . ILE A 1 92 ? -9.821 -26.008 -8.463 1.000 22.709 92 ILE A CA 1
ATOM 1455 C C . ILE A 1 92 ? -8.412 -26.347 -8.889 1.000 23.441 92 ILE A C 1
ATOM 1456 O O . ILE A 1 92 ? -7.474 -25.861 -8.216 1.000 22.897 92 ILE A O 1
ATOM 1472 N N . VAL A 1 93 ? -8.300 -27.158 -9.930 1.000 24.820 93 VAL A N 1
ATOM 1473 C CA . VAL A 1 93 ? -7.030 -27.729 -10.446 1.000 25.006 93 VAL A CA 1
ATOM 1474 C C . VAL A 1 93 ? -6.813 -27.301 -11.897 1.000 23.632 93 VAL A C 1
ATOM 1475 O O . VAL A 1 93 ? -7.685 -27.502 -12.748 1.000 23.216 93 VAL A O 1
ATOM 1488 N N . CYS A 1 94 ? -5.634 -26.745 -12.175 1.000 24.635 94 CYS A N 1
ATOM 1489 C CA . CYS A 1 94 ? -5.192 -26.439 -13.552 1.000 24.663 94 CYS A CA 1
ATOM 1490 C C . CYS A 1 94 ? -4.217 -27.529 -13.939 1.000 26.037 94 CYS A C 1
ATOM 1491 O O . CYS A 1 94 ? -3.330 -27.759 -13.111 1.000 25.159 94 CYS A O 1
ATOM 1499 N N . ARG A 1 95 ? -4.392 -28.159 -15.104 1.000 26.686 95 ARG A N 1
ATOM 1500 C CA . ARG A 1 95 ? -3.566 -29.349 -15.463 1.000 29.616 95 ARG A CA 1
ATOM 1501 C C . ARG A 1 95 ? -2.776 -29.128 -16.752 1.000 28.254 95 ARG A C 1
ATOM 1502 O O . ARG A 1 95 ? -3.283 -28.486 -17.676 1.000 25.425 95 ARG A O 1
ATOM 1523 N N . LYS A 1 96 ? -1.567 -29.672 -16.779 1.000 27.908 96 LYS A N 1
ATOM 1524 C CA . LYS A 1 96 ? -0.754 -29.788 -18.005 1.000 32.350 96 LYS A CA 1
ATOM 1525 C C . LYS A 1 96 ? -1.302 -30.906 -18.903 1.000 31.567 96 LYS A C 1
ATOM 1526 O O . LYS A 1 96 ? -1.246 -30.732 -20.087 1.000 32.242 96 LYS A O 1
ATOM 1545 N N . SER A 1 97 ? -1.820 -32.017 -18.363 1.000 36.130 97 SER A N 1
ATOM 1546 C CA . SER A 1 97 ? -2.422 -33.099 -19.179 1.000 36.621 97 SER A CA 1
ATOM 1547 C C . SER A 1 97 ? -3.789 -32.651 -19.714 1.000 42.179 97 SER A C 1
ATOM 1548 O O . SER A 1 97 ? -4.185 -31.485 -19.466 1.000 36.101 97 SER A O 1
ATOM 1556 N N . ASP A 1 98 ? -4.463 -33.538 -20.457 1.000 36.953 98 ASP A N 1
ATOM 1557 C CA . ASP A 1 98 ? -5.855 -33.355 -20.941 1.000 38.213 98 ASP A CA 1
ATOM 1558 C C . ASP A 1 98 ? -6.805 -34.186 -20.066 1.000 35.148 98 ASP A C 1
ATOM 1559 O O . ASP A 1 98 ? -7.955 -34.371 -20.450 1.000 38.183 98 ASP A O 1
ATOM 1568 N N . PHE A 1 99 ? -6.355 -34.645 -18.905 1.000 33.432 99 PHE A N 1
ATOM 1569 C CA . PHE A 1 99 ? -7.201 -35.377 -17.941 1.000 35.040 99 PHE A CA 1
ATOM 1570 C C . PHE A 1 99 ? -8.266 -34.426 -17.407 1.000 35.406 99 PHE A C 1
ATOM 1571 O O . PHE A 1 99 ? -7.926 -33.272 -17.105 1.000 36.889 99 PHE A O 1
ATOM 1588 N N . ILE A 1 100 ? -9.516 -34.877 -17.343 1.000 34.646 100 ILE A N 1
ATOM 1589 C CA . ILE A 1 100 ? -10.643 -34.035 -16.876 1.000 37.417 100 ILE A CA 1
ATOM 1590 C C . ILE A 1 100 ? -11.378 -34.748 -15.741 1.000 38.253 100 ILE A C 1
ATOM 1591 O O . ILE A 1 100 ? -11.771 -35.924 -15.912 1.000 40.688 100 ILE A O 1
ATOM 1607 N N . CYS A 1 101 ? -11.605 -34.035 -14.641 1.000 33.685 101 CYS A N 1
ATOM 1608 C CA . CYS A 1 101 ? -12.435 -34.467 -13.485 1.000 31.790 101 CYS A CA 1
ATOM 1609 C C . CYS A 1 101 ? -13.242 -33.253 -13.032 1.000 32.229 101 CYS A C 1
ATOM 1610 O O . CYS A 1 101 ? -13.071 -32.159 -13.617 1.000 30.457 101 CYS A O 1
ATOM 1618 N N . SER A 1 102 ? -14.076 -33.399 -12.012 1.000 30.880 102 SER A N 1
ATOM 1619 C CA . SER A 1 102 ? -14.965 -32.319 -11.525 1.000 29.601 102 SER A CA 1
ATOM 1620 C C . SER A 1 102 ? -14.161 -31.128 -10.973 1.000 29.178 102 SER A C 1
ATOM 1621 O O . SER A 1 102 ? -14.756 -30.048 -10.890 1.000 30.901 102 SER A O 1
ATOM 1629 N N . ARG A 1 103 ? -12.882 -31.309 -10.632 1.000 29.798 103 ARG A N 1
ATOM 1630 C CA . ARG A 1 103 ? -12.022 -30.250 -10.033 1.000 32.318 103 ARG A CA 1
ATOM 1631 C C . ARG A 1 103 ? -11.273 -29.497 -11.150 1.000 30.722 103 ARG A C 1
ATOM 1632 O O . ARG A 1 103 ? -10.685 -28.427 -10.860 1.000 28.675 103 ARG A O 1
ATOM 1653 N N . THR A 1 104 ? -11.271 -30.013 -12.375 1.000 27.997 104 THR A N 1
ATOM 1654 C CA . THR A 1 104 ? -10.404 -29.484 -13.466 1.000 25.457 104 THR A CA 1
ATOM 1655 C C . THR A 1 104 ? -10.957 -28.165 -14.039 1.000 24.005 104 THR A C 1
ATOM 1656 O O . THR A 1 104 ? -12.082 -28.146 -14.559 1.000 27.358 104 THR A O 1
ATOM 1667 N N . LEU A 1 105 ? -10.176 -27.091 -13.971 1.000 24.244 105 LEU A N 1
ATOM 1668 C CA . LEU A 1 105 ? -10.575 -25.767 -14.507 1.000 23.188 105 LEU A CA 1
ATOM 1669 C C . LEU A 1 105 ? -10.213 -25.717 -15.988 1.000 24.085 105 LEU A C 1
ATOM 1670 O O . LEU A 1 105 ? -10.957 -25.165 -16.785 1.000 23.950 105 LEU A O 1
ATOM 1686 N N . MET A 1 106 ? -9.038 -26.227 -16.329 1.000 23.720 106 MET A N 1
ATOM 1687 C CA . MET A 1 106 ? -8.521 -26.074 -17.702 1.000 24.408 106 MET A CA 1
ATOM 1688 C C . MET A 1 106 ? -7.489 -27.157 -17.926 1.000 25.274 106 MET A C 1
ATOM 1689 O O . MET A 1 106 ? -6.947 -27.674 -16.919 1.000 24.622 106 MET A O 1
ATOM 1703 N N . ILE A 1 107 ? -7.220 -27.446 -19.195 1.000 26.076 107 ILE A N 1
ATOM 1704 C CA . ILE A 1 107 ? -6.271 -28.529 -19.562 1.000 29.104 107 ILE A CA 1
ATOM 1705 C C . ILE A 1 107 ? -5.158 -27.984 -20.438 1.000 31.001 107 ILE A C 1
ATOM 1706 O O . ILE A 1 107 ? -5.266 -26.851 -20.940 1.000 25.812 107 ILE A O 1
ATOM 1722 N N . LYS A 1 108 ? -4.135 -28.816 -20.608 1.000 30.875 108 LYS A N 1
ATOM 1723 C CA . LYS A 1 108 ? -2.974 -28.542 -21.492 1.000 31.557 108 LYS A CA 1
ATOM 1724 C C . LYS A 1 108 ? -2.380 -27.182 -21.145 1.000 28.536 108 LYS A C 1
ATOM 1725 O O . LYS A 1 108 ? -2.025 -26.429 -22.056 1.000 30.431 108 LYS A O 1
ATOM 1744 N N . SER A 1 109 ? -2.229 -26.902 -19.853 1.000 27.794 109 SER A N 1
ATOM 1745 C CA . SER A 1 109 ? -1.700 -25.614 -19.351 1.000 29.421 109 SER A CA 1
ATOM 1746 C C . SER A 1 109 ? -0.201 -25.566 -19.642 1.000 33.305 109 SER A C 1
ATOM 1747 O O . SER A 1 109 ? 0.399 -26.654 -19.721 1.000 32.847 109 SER A O 1
ATOM 1755 N N . ASP A 1 110 ? 0.357 -24.367 -19.800 1.000 30.484 110 ASP A N 1
ATOM 1756 C CA . ASP A 1 110 ? 1.806 -24.202 -20.055 1.000 34.138 110 ASP A CA 1
ATOM 1757 C C . ASP A 1 110 ? 2.600 -24.388 -18.762 1.000 31.864 110 ASP A C 1
ATOM 1758 O O . ASP A 1 110 ? 3.799 -24.657 -18.857 1.000 36.129 110 ASP A O 1
ATOM 1767 N N . LYS A 1 111 ? 1.992 -24.241 -17.594 1.000 27.806 111 LYS A N 1
ATOM 1768 C CA . LYS A 1 111 ? 2.733 -24.223 -16.317 1.000 29.727 111 LYS A CA 1
ATOM 1769 C C . LYS A 1 111 ? 2.030 -25.100 -15.280 1.000 31.039 111 LYS A C 1
ATOM 1770 O O . LYS A 1 111 ? 0.761 -25.084 -15.170 1.000 27.520 111 LYS A O 1
ATOM 1789 N N . ALA A 1 112 ? 2.845 -25.827 -14.545 1.000 27.066 112 ALA A N 1
ATOM 1790 C CA . ALA A 1 112 ? 2.450 -26.512 -13.301 1.000 29.301 112 ALA A CA 1
ATOM 1791 C C . ALA A 1 112 ? 2.982 -25.728 -12.105 1.000 27.051 112 ALA A C 1
ATOM 1792 O O . ALA A 1 112 ? 3.689 -24.745 -12.290 1.000 24.447 112 ALA A O 1
ATOM 1799 N N . ALA A 1 113 ? 2.706 -26.178 -10.886 1.000 26.648 113 ALA A N 1
ATOM 1800 C CA . ALA A 1 113 ? 3.142 -25.482 -9.655 1.000 24.224 113 ALA A CA 1
ATOM 1801 C C . ALA A 1 113 ? 4.667 -25.256 -9.670 1.000 25.415 113 ALA A C 1
ATOM 1802 O O . ALA A 1 113 ? 5.108 -24.161 -9.282 1.000 23.924 113 ALA A O 1
ATOM 1809 N N . ILE A 1 114 ? 5.427 -26.267 -10.071 1.000 27.332 114 ILE A N 1
ATOM 1810 C CA . ILE A 1 114 ? 6.918 -26.191 -10.169 1.000 31.973 114 ILE A CA 1
ATOM 1811 C C . ILE A 1 114 ? 7.337 -25.015 -11.067 1.000 30.640 114 ILE A C 1
ATOM 1812 O O . ILE A 1 114 ? 8.430 -24.474 -10.834 1.000 28.562 114 ILE A O 1
ATOM 1828 N N . ASP A 1 115 ? 6.554 -24.675 -12.097 1.000 28.271 115 ASP A N 1
ATOM 1829 C CA . ASP A 1 115 ? 6.960 -23.630 -13.084 1.000 28.839 115 ASP A CA 1
ATOM 1830 C C . ASP A 1 115 ? 6.694 -22.223 -12.532 1.000 26.988 115 ASP A C 1
ATOM 1831 O O . ASP A 1 115 ? 7.179 -21.242 -13.113 1.000 28.090 115 ASP A O 1
ATOM 1840 N N . LEU A 1 116 ? 5.905 -22.102 -11.478 1.000 26.674 116 LEU A N 1
ATOM 1841 C CA . LEU A 1 116 ? 5.443 -20.784 -10.994 1.000 24.202 116 LEU A CA 1
ATOM 1842 C C . LEU A 1 116 ? 6.631 -19.989 -10.451 1.000 27.331 116 LEU A C 1
ATOM 1843 O O . LEU A 1 116 ? 7.501 -20.559 -9.835 1.000 23.391 116 LEU A O 1
ATOM 1859 N N . ASN A 1 117 ? 6.589 -18.688 -10.680 1.000 26.127 117 ASN A N 1
ATOM 1860 C CA . ASN A 1 117 ? 7.481 -17.641 -10.135 1.000 29.302 117 ASN A CA 1
ATOM 1861 C C . ASN A 1 117 ? 7.797 -17.857 -8.653 1.000 29.689 117 ASN A C 1
ATOM 1862 O O . ASN A 1 117 ? 6.871 -17.909 -7.804 1.000 28.260 117 ASN A O 1
ATOM 1873 N N . ARG A 1 118 ? 9.080 -17.928 -8.304 1.000 30.085 118 ARG A N 1
ATOM 1874 C CA . ARG A 1 118 ? 9.482 -18.281 -6.931 1.000 29.279 118 ARG A CA 1
ATOM 1875 C C . ARG A 1 118 ? 9.242 -17.071 -6.017 1.000 28.463 118 ARG A C 1
ATOM 1876 O O . ARG A 1 118 ? 9.051 -17.275 -4.838 1.000 28.562 118 ARG A O 1
ATOM 1897 N N . ASP A 1 119 ? 9.236 -15.842 -6.534 1.000 30.008 119 ASP A N 1
ATOM 1898 C CA . ASP A 1 119 ? 8.899 -14.661 -5.708 1.000 28.933 119 ASP A CA 1
ATOM 1899 C C . ASP A 1 119 ? 7.421 -14.716 -5.308 1.000 32.228 119 ASP A C 1
ATOM 1900 O O . ASP A 1 119 ? 7.113 -14.371 -4.159 1.000 29.570 119 ASP A O 1
ATOM 1909 N N . LEU A 1 120 ? 6.561 -15.157 -6.208 1.000 28.510 120 LEU A N 1
ATOM 1910 C CA . LEU A 1 120 ? 5.127 -15.328 -5.858 1.000 28.083 120 LEU A CA 1
ATOM 1911 C C . LEU A 1 120 ? 5.015 -16.396 -4.766 1.000 26.308 120 LEU A C 1
ATOM 1912 O O . LEU A 1 120 ? 4.345 -16.160 -3.736 1.000 29.236 120 LEU A O 1
ATOM 1928 N N . ILE A 1 121 ? 5.684 -17.529 -4.953 1.000 27.837 121 ILE A N 1
ATOM 1929 C CA . ILE A 1 121 ? 5.678 -18.635 -3.959 1.000 30.238 121 ILE A CA 1
ATOM 1930 C C . ILE A 1 121 ? 6.295 -18.170 -2.621 1.000 32.013 121 ILE A C 1
ATOM 1931 O O . ILE A 1 121 ? 5.752 -18.535 -1.561 1.000 33.131 121 ILE A O 1
ATOM 1947 N N . GLU A 1 122 ? 7.308 -17.312 -2.584 1.000 32.712 122 GLU A N 1
ATOM 1948 C CA . GLU A 1 122 ? 7.874 -16.876 -1.272 1.000 34.777 122 GLU A CA 1
ATOM 1949 C C . GLU A 1 122 ? 6.874 -15.927 -0.592 1.000 32.824 122 GLU A C 1
ATOM 1950 O O . GLU A 1 122 ? 6.739 -15.958 0.655 1.000 32.887 122 GLU A O 1
ATOM 1962 N N . ASP A 1 123 ? 6.127 -15.146 -1.371 1.000 32.733 123 ASP A N 1
ATOM 1963 C CA . ASP A 1 123 ? 5.040 -14.298 -0.826 1.000 33.714 123 ASP A CA 1
ATOM 1964 C C . ASP A 1 123 ? 3.988 -15.227 -0.194 1.000 31.626 123 ASP A C 1
ATOM 1965 O O . ASP A 1 123 ? 3.621 -15.017 0.955 1.000 31.565 123 ASP A O 1
ATOM 1974 N N . LEU A 1 124 ? 3.569 -16.262 -0.915 1.000 30.051 124 LEU A N 1
ATOM 1975 C CA . LEU A 1 124 ? 2.502 -17.199 -0.447 1.000 28.444 124 LEU A CA 1
ATOM 1976 C C . LEU A 1 124 ? 2.985 -17.936 0.805 1.000 31.294 124 LEU A C 1
ATOM 1977 O O . LEU A 1 124 ? 2.155 -18.122 1.760 1.000 30.057 124 LEU A O 1
ATOM 1993 N N . ALA A 1 125 ? 4.243 -18.393 0.817 1.000 31.577 125 ALA A N 1
ATOM 1994 C CA . ALA A 1 125 ? 4.819 -19.146 1.962 1.000 35.181 125 ALA A CA 1
ATOM 1995 C C . ALA A 1 125 ? 5.073 -18.219 3.160 1.000 34.092 125 ALA A C 1
ATOM 1996 O O . ALA A 1 125 ? 5.255 -18.743 4.250 1.000 37.853 125 ALA A O 1
ATOM 2003 N N . ASN A 1 126 ? 5.061 -16.893 3.004 1.000 35.223 126 ASN A N 1
ATOM 2004 C CA . ASN A 1 126 ? 5.058 -15.942 4.142 1.000 38.916 126 ASN A CA 1
ATOM 2005 C C . ASN A 1 126 ? 3.609 -15.589 4.477 1.000 39.398 126 ASN A C 1
ATOM 2006 O O . ASN A 1 126 ? 3.396 -14.570 5.129 1.000 44.923 126 ASN A O 1
ATOM 2017 N N . GLY A 1 127 ? 2.656 -16.372 3.973 1.000 46.767 127 GLY A N 1
ATOM 2018 C CA . GLY A 1 127 ? 1.209 -16.173 4.174 1.000 43.274 127 GLY A CA 1
ATOM 2019 C C . GLY A 1 127 ? 0.703 -14.826 3.669 1.000 45.519 127 GLY A C 1
ATOM 2020 O O . GLY A 1 127 ? -0.307 -14.370 4.214 1.000 41.387 127 GLY A O 1
ATOM 2024 N N . GLU A 1 128 ? 1.307 -14.233 2.627 1.000 39.606 128 GLU A N 1
ATOM 2025 C CA . GLU A 1 128 ? 0.677 -13.124 1.867 1.000 37.541 128 GLU A CA 1
ATOM 2026 C C . GLU A 1 128 ? -0.543 -13.681 1.125 1.000 33.646 128 GLU A C 1
ATOM 2027 O O . GLU A 1 128 ? -0.641 -14.896 0.923 1.000 34.489 128 GLU A O 1
ATOM 2039 N N . SER A 1 129 ? -1.432 -12.802 0.705 1.000 32.249 129 SER A N 1
ATOM 2040 C CA . SER A 1 129 ? -2.682 -13.178 0.027 1.000 33.260 129 SER A CA 1
ATOM 2041 C C . SER A 1 129 ? -2.415 -13.343 -1.485 1.000 32.922 129 SER A C 1
ATOM 2042 O O . SER A 1 129 ? -1.354 -12.880 -2.021 1.000 29.224 129 SER A O 1
ATOM 2050 N N . LEU A 1 130 ? -3.290 -14.106 -2.123 1.000 27.671 130 LEU A N 1
ATOM 2051 C CA . LEU A 1 130 ? -3.188 -14.481 -3.548 1.000 25.509 130 LEU A CA 1
ATOM 2052 C C . LEU A 1 130 ? -4.433 -13.925 -4.217 1.000 2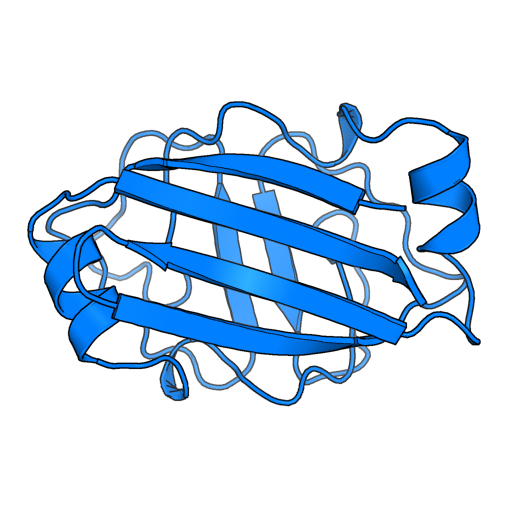7.846 130 LEU A C 1
ATOM 2053 O O . LEU A 1 130 ? -5.540 -14.223 -3.737 1.000 28.845 130 LEU A O 1
ATOM 2069 N N . ASP A 1 131 ? -4.263 -13.154 -5.279 1.000 26.263 131 ASP A N 1
ATOM 2070 C CA . ASP A 1 131 ? -5.385 -12.755 -6.159 1.000 28.662 131 ASP A CA 1
ATOM 2071 C C . ASP A 1 131 ? -5.335 -13.638 -7.402 1.000 24.510 131 ASP A C 1
ATOM 2072 O O . ASP A 1 131 ? -4.265 -13.751 -7.976 1.000 23.928 131 ASP A O 1
ATOM 2081 N N . VAL A 1 132 ? -6.454 -14.262 -7.752 1.000 22.271 132 VAL A N 1
ATOM 2082 C CA . VAL A 1 132 ? -6.554 -15.128 -8.961 1.000 21.459 132 VAL A CA 1
ATOM 2083 C C . VAL A 1 132 ? -7.576 -14.493 -9.902 1.000 23.268 132 VAL A C 1
ATOM 2084 O O . VAL A 1 132 ? -8.659 -14.154 -9.468 1.000 22.998 132 VAL A O 1
ATOM 2097 N N . GLU A 1 133 ? -7.222 -14.337 -11.166 1.000 21.832 133 GLU A N 1
ATOM 2098 C CA . GLU A 1 133 ? -8.190 -13.866 -12.167 1.000 22.276 133 GLU A CA 1
ATOM 2099 C C . GLU A 1 133 ? -8.191 -14.874 -13.304 1.000 24.318 133 GLU A C 1
ATOM 2100 O O . GLU A 1 133 ? -7.070 -15.241 -13.792 1.000 25.427 133 GLU A O 1
ATOM 2112 N N . ILE A 1 134 ? -9.371 -15.335 -13.695 1.000 20.735 134 ILE A N 1
ATOM 2113 C CA . ILE A 1 134 ? -9.512 -16.348 -14.771 1.000 21.362 134 ILE A CA 1
ATOM 2114 C C . ILE A 1 134 ? -10.182 -15.612 -15.938 1.000 23.253 134 ILE A C 1
ATOM 2115 O O . ILE A 1 134 ? -11.280 -15.069 -15.727 1.000 22.878 134 ILE A O 1
ATOM 2131 N N . ILE A 1 135 ? -9.548 -15.605 -17.110 1.000 22.188 135 ILE A N 1
ATOM 2132 C CA . ILE A 1 135 ? -9.985 -14.797 -18.273 1.000 24.041 135 ILE A CA 1
ATOM 2133 C C . ILE A 1 135 ? -10.181 -15.741 -19.459 1.000 24.761 135 ILE A C 1
ATOM 2134 O O . ILE A 1 135 ? -9.256 -16.518 -19.786 1.000 24.351 135 ILE A O 1
ATOM 2150 N N . LEU A 1 136 ? -11.340 -15.656 -20.122 1.000 23.630 136 LEU A N 1
ATOM 2151 C CA . LEU A 1 136 ? -11.682 -16.539 -21.243 1.000 23.637 136 LEU A CA 1
ATOM 2152 C C . LEU A 1 136 ? -11.527 -15.745 -22.548 1.000 24.705 136 LEU A C 1
ATOM 2153 O O . LEU A 1 136 ? -11.999 -14.573 -22.593 1.000 28.889 136 LEU A O 1
ATOM 2169 N N . SER A 1 137 ? -10.885 -16.312 -23.553 1.000 28.425 137 SER A N 1
ATOM 2170 C CA . SER A 1 137 ? -10.724 -15.644 -24.889 1.000 24.791 137 SER A CA 1
ATOM 2171 C C . SER A 1 137 ? -10.736 -16.685 -26.025 1.000 28.600 137 SER A C 1
ATOM 2172 O O . SER A 1 137 ? -10.968 -17.895 -25.679 1.000 25.207 137 SER A O 1
#

B-factor: mean 33.49, std 9.0, range [20.18, 76.68]

Radius of gyration: 13.48 Å; Cα contacts (8 Å, |Δi|>4): 393; chains: 1; bounding box: 33×27×35 Å

InterPro domains:
  IPR007171 Protein of unknown function DUF371 [PF04027] (5-136)
  IPR007171 Protein of unknown function DUF371 [PTHR40696] (1-136)
  IPR023131 Mth639-like domain superfamily [G3DSA:2.60.120.630] (1-137)

Nearest PDB structures (foldseek):
  7y7n-assembly1_A  TM=1.007E+00  e=8.832E-31  Methanobrevibacter ruminantium M1
  3cbn-assembly1_A  TM=9.873E-01  e=3.858E-21  Methanothermobacter thermautotrophicus str. Delta H
  5zvj-assembly1_A  TM=5.517E-01  e=1.596E+00  Mycobacterium tuberculosis
  7w22-assembly1_A  TM=5.499E-01  e=1.913E+00  Mycobacterium tuberculosis H37Rv
  6in9-assembly2_B  TM=4.868E-01  e=8.641E+00  Pseudomonas aeruginosa PAO1